Protein AF-A0A846ZN97-F1 (afdb_monomer)

Radius of gyration: 21.35 Å; Cα contacts (8 Å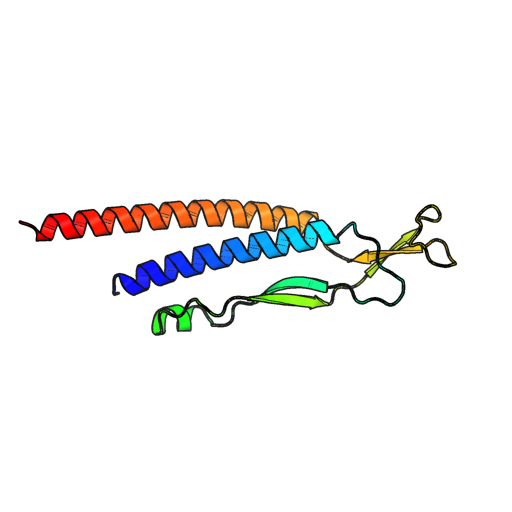, |Δi|>4): 187; chains: 1; bounding box: 50×20×70 Å

Structure (mmCIF, N/CA/C/O backbone):
data_AF-A0A846ZN97-F1
#
_entry.id   AF-A0A846ZN97-F1
#
loop_
_atom_site.group_PDB
_atom_site.id
_atom_site.type_symbol
_atom_site.label_atom_id
_atom_site.label_alt_id
_atom_site.label_comp_id
_atom_site.label_asym_id
_atom_site.label_entity_id
_atom_site.label_seq_id
_atom_site.pdbx_PDB_ins_code
_atom_site.Cartn_x
_atom_site.Cartn_y
_atom_site.Cartn_z
_atom_site.occupancy
_atom_site.B_iso_or_equiv
_atom_site.auth_seq_id
_atom_site.auth_comp_id
_atom_site.auth_asym_id
_atom_site.auth_atom_id
_atom_site.pdbx_PDB_model_num
ATOM 1 N N . MET A 1 1 ? -27.133 5.042 15.939 1.00 57.97 1 MET A N 1
ATOM 2 C CA . MET A 1 1 ? -26.027 4.218 15.402 1.00 57.97 1 MET A CA 1
ATOM 3 C C . MET A 1 1 ? -25.555 3.303 16.519 1.00 57.97 1 MET A C 1
ATOM 5 O O . MET A 1 1 ? -25.394 3.799 17.627 1.00 57.97 1 MET A O 1
ATOM 9 N N . SER A 1 2 ? -25.422 1.997 16.279 1.00 78.12 2 SER A N 1
ATOM 10 C CA . SER A 1 2 ? -24.877 1.056 17.270 1.00 78.12 2 SER A CA 1
ATOM 11 C C . SER A 1 2 ? -23.352 1.201 17.373 1.00 78.12 2 SER A C 1
ATOM 13 O O . SER A 1 2 ? -22.708 1.623 16.411 1.00 78.12 2 SER A O 1
ATOM 15 N N . MET A 1 3 ? -22.761 0.847 18.522 1.00 79.19 3 MET A N 1
ATOM 16 C CA . MET A 1 3 ? -21.297 0.821 18.705 1.00 79.19 3 MET A CA 1
ATOM 17 C C . MET A 1 3 ? -20.596 -0.058 17.656 1.00 79.19 3 MET A C 1
ATOM 19 O O . MET A 1 3 ? -19.523 0.293 17.167 1.00 79.19 3 MET A O 1
ATOM 23 N N . ASP A 1 4 ? -21.240 -1.148 17.234 1.00 81.94 4 ASP A N 1
ATOM 24 C CA . ASP A 1 4 ? -20.727 -2.037 16.187 1.00 81.94 4 ASP A CA 1
ATOM 25 C C . ASP A 1 4 ? -20.537 -1.330 14.842 1.00 81.94 4 ASP A C 1
ATOM 27 O O . ASP A 1 4 ? -19.541 -1.568 14.159 1.00 81.94 4 ASP A O 1
ATOM 31 N N . ALA A 1 5 ? -21.439 -0.411 14.479 1.00 79.81 5 ALA A N 1
ATOM 32 C CA . ALA A 1 5 ? -21.325 0.356 13.241 1.00 79.81 5 ALA A CA 1
ATOM 33 C C . ALA A 1 5 ? -20.117 1.308 13.269 1.00 79.81 5 ALA A C 1
ATOM 35 O O . ALA A 1 5 ? -19.409 1.438 12.271 1.00 79.81 5 ALA A O 1
ATOM 36 N N . LEU A 1 6 ? -19.832 1.934 14.419 1.00 82.94 6 LEU A N 1
ATOM 37 C CA . LEU A 1 6 ? -18.661 2.805 14.578 1.00 82.94 6 LEU A CA 1
ATOM 38 C C . LEU A 1 6 ? -17.357 2.006 14.441 1.00 82.94 6 LEU A C 1
ATOM 40 O O . LEU A 1 6 ? -16.466 2.398 13.686 1.00 82.94 6 LEU A O 1
ATOM 44 N N . TYR A 1 7 ? -17.272 0.841 15.089 1.00 85.88 7 TYR A N 1
ATOM 45 C CA . TYR A 1 7 ? -16.121 -0.050 14.937 1.00 85.88 7 TYR A CA 1
ATOM 46 C C . TYR A 1 7 ? -15.985 -0.616 13.518 1.00 85.88 7 TYR A C 1
ATOM 48 O O . TYR A 1 7 ? -14.860 -0.771 13.035 1.00 85.88 7 TYR A O 1
ATOM 56 N N . ALA A 1 8 ? -17.092 -0.904 12.829 1.00 82.62 8 ALA A N 1
ATOM 57 C CA . ALA A 1 8 ? -17.077 -1.366 11.443 1.00 82.62 8 ALA A CA 1
ATOM 58 C C . ALA A 1 8 ? -16.473 -0.316 10.498 1.00 82.62 8 ALA A C 1
ATOM 60 O O . ALA A 1 8 ? -15.621 -0.656 9.676 1.00 82.62 8 ALA A O 1
ATOM 61 N N . VAL A 1 9 ? -16.828 0.963 10.665 1.00 83.44 9 VAL A N 1
ATOM 62 C CA . VAL A 1 9 ? -16.264 2.070 9.873 1.00 83.44 9 VAL A CA 1
ATOM 63 C C . VAL A 1 9 ? -14.764 2.234 10.127 1.00 83.44 9 VAL A C 1
ATOM 65 O O . VAL A 1 9 ? -13.992 2.331 9.172 1.00 83.44 9 VAL A O 1
ATOM 68 N N . SER A 1 10 ? -14.314 2.199 11.387 1.00 88.69 10 SER A N 1
ATOM 69 C CA . SER A 1 10 ? -12.878 2.274 11.697 1.00 88.69 10 SER A CA 1
ATOM 70 C C . SER A 1 10 ? -12.098 1.099 11.101 1.00 88.69 10 SER A C 1
ATOM 72 O O . SER A 1 10 ? -11.041 1.299 10.504 1.00 88.69 10 SER A O 1
ATOM 74 N N . ARG A 1 11 ? -12.627 -0.128 11.202 1.00 86.69 11 ARG A N 1
ATOM 75 C CA . ARG A 1 11 ? -12.017 -1.326 10.597 1.00 86.69 11 ARG A CA 1
ATOM 76 C C . ARG A 1 11 ? -11.957 -1.228 9.074 1.00 86.69 11 ARG A C 1
ATOM 78 O O . ARG A 1 11 ? -10.939 -1.589 8.488 1.00 86.69 11 A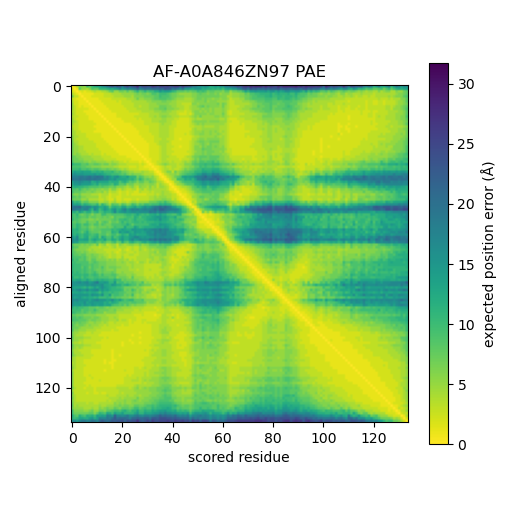RG A O 1
ATOM 85 N N . PHE A 1 12 ? -13.015 -0.723 8.442 1.00 86.81 12 PHE A N 1
ATOM 86 C CA . PHE A 1 12 ? -13.058 -0.482 7.003 1.00 86.81 12 PHE A CA 1
ATOM 87 C C . PHE A 1 12 ? -11.972 0.507 6.566 1.00 86.81 12 PHE A C 1
ATOM 89 O O . PHE A 1 12 ? -11.177 0.182 5.686 1.00 86.81 12 PHE A O 1
ATOM 96 N N . GLY A 1 13 ? -11.876 1.667 7.224 1.00 88.75 13 GLY A N 1
ATOM 97 C CA . GLY A 1 13 ? -10.862 2.679 6.913 1.00 88.75 13 GLY A CA 1
ATOM 98 C C . GLY A 1 13 ? -9.433 2.165 7.106 1.00 88.75 13 GLY A C 1
A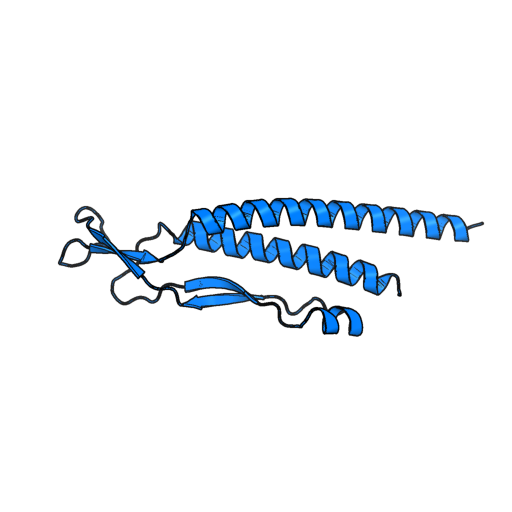TOM 99 O O . GLY A 1 13 ? -8.573 2.380 6.254 1.00 88.75 13 GLY A O 1
ATOM 100 N N . LEU A 1 14 ? -9.173 1.426 8.189 1.00 91.50 14 LEU A N 1
ATOM 101 C CA . LEU A 1 14 ? -7.865 0.809 8.437 1.00 91.50 14 LEU A CA 1
ATOM 102 C C . LEU A 1 14 ? -7.492 -0.213 7.357 1.00 91.50 14 LEU A C 1
ATOM 104 O O . LEU A 1 14 ? -6.371 -0.186 6.847 1.00 91.50 14 LEU A O 1
ATOM 108 N N . ASN A 1 15 ? -8.422 -1.095 6.984 1.00 89.50 15 ASN A N 1
ATOM 109 C CA . ASN A 1 15 ? -8.190 -2.082 5.930 1.00 89.50 15 ASN A CA 1
ATOM 110 C C . ASN A 1 15 ? -7.967 -1.419 4.566 1.00 89.50 15 ASN A C 1
ATOM 112 O O . ASN A 1 15 ? -7.082 -1.853 3.828 1.00 89.50 15 ASN A O 1
ATOM 116 N N . TYR A 1 16 ? -8.710 -0.354 4.258 1.00 90.50 16 TYR A N 1
ATOM 117 C CA . TYR A 1 16 ? -8.562 0.403 3.018 1.00 90.50 16 TYR A CA 1
ATOM 118 C C . TYR A 1 16 ? -7.179 1.0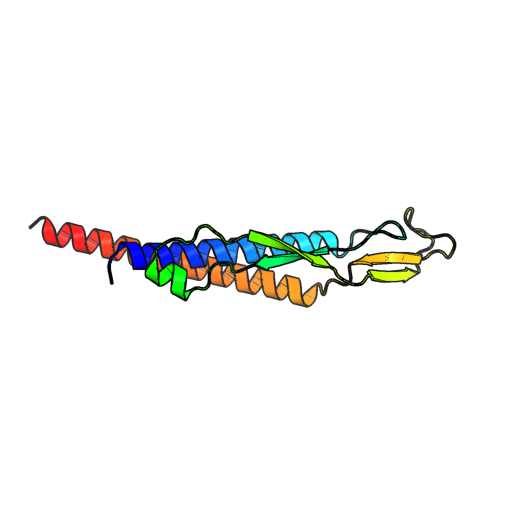17 2.872 1.00 90.50 16 TYR A C 1
ATOM 120 O O . TYR A 1 16 ? -6.489 0.764 1.882 1.00 90.50 16 TYR A O 1
ATOM 128 N N . GLU A 1 17 ? -6.729 1.763 3.879 1.00 93.56 17 GLU A N 1
ATOM 129 C CA . GLU A 1 17 ? -5.423 2.415 3.808 1.00 93.56 17 GLU A CA 1
ATOM 130 C C . GLU A 1 17 ? -4.279 1.394 3.827 1.00 93.56 17 GLU A C 1
ATOM 132 O O . GLU A 1 17 ? -3.295 1.557 3.103 1.00 93.56 17 GLU A O 1
ATOM 137 N N . ARG A 1 18 ? -4.435 0.270 4.543 1.00 93.12 18 ARG A N 1
ATOM 138 C CA . ARG A 1 18 ? -3.479 -0.846 4.486 1.00 93.12 18 ARG A CA 1
ATOM 139 C C . ARG A 1 18 ? -3.363 -1.435 3.077 1.00 93.12 18 ARG A C 1
ATOM 141 O O . ARG A 1 18 ? -2.254 -1.699 2.617 1.00 93.12 18 ARG A O 1
ATOM 148 N N . LEU A 1 19 ? -4.483 -1.641 2.384 1.00 93.06 19 LEU A N 1
ATOM 149 C CA . LEU A 1 19 ? -4.473 -2.164 1.015 1.00 93.06 19 LEU A CA 1
ATOM 150 C C . LEU A 1 19 ? -3.909 -1.147 0.019 1.00 93.06 19 LEU A C 1
ATOM 152 O O . LEU A 1 19 ? -3.178 -1.541 -0.887 1.00 93.06 19 LEU A O 1
ATOM 156 N N . ARG A 1 20 ? -4.155 0.155 0.207 1.00 93.94 20 ARG A N 1
ATOM 157 C CA . ARG A 1 20 ? -3.518 1.206 -0.605 1.00 93.94 20 ARG A CA 1
ATOM 158 C C . ARG A 1 20 ? -2.005 1.217 -0.436 1.00 93.94 20 ARG A C 1
ATOM 160 O O . ARG A 1 20 ? -1.293 1.312 -1.433 1.00 93.94 20 ARG A O 1
ATOM 167 N N . LEU A 1 21 ? -1.515 1.065 0.796 1.00 94.81 21 LEU A N 1
ATOM 168 C CA . LEU A 1 21 ? -0.085 0.926 1.074 1.00 94.81 21 LEU A CA 1
ATOM 169 C C . LEU A 1 21 ? 0.504 -0.295 0.364 1.00 94.81 21 LEU A C 1
ATOM 171 O O . LEU A 1 21 ? 1.524 -0.182 -0.315 1.00 94.81 21 LEU A O 1
ATOM 175 N N . GLN A 1 22 ? -0.155 -1.450 0.469 1.00 94.44 22 GLN A N 1
ATOM 176 C CA . GLN A 1 22 ? 0.286 -2.673 -0.198 1.00 94.44 22 GLN A CA 1
ATOM 177 C C . GLN A 1 22 ? 0.318 -2.518 -1.726 1.00 94.44 22 GLN A C 1
ATOM 179 O O . GLN A 1 22 ? 1.325 -2.858 -2.346 1.00 94.44 22 GLN A O 1
ATOM 184 N N . ALA A 1 23 ? -0.740 -1.963 -2.323 1.00 94.25 2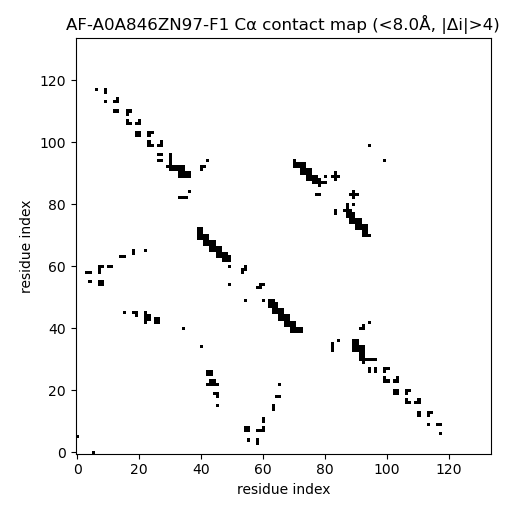3 ALA A N 1
ATOM 185 C CA . ALA A 1 23 ? -0.837 -1.727 -3.761 1.00 94.25 23 ALA A CA 1
ATOM 186 C C . ALA A 1 23 ? 0.273 -0.794 -4.261 1.00 94.25 23 ALA A C 1
ATOM 188 O O . ALA A 1 23 ? 0.989 -1.127 -5.204 1.00 94.25 23 ALA A O 1
ATOM 189 N N . ALA A 1 24 ? 0.466 0.346 -3.593 1.00 95.06 24 ALA A N 1
ATOM 190 C CA . ALA A 1 24 ? 1.490 1.311 -3.971 1.00 95.06 24 ALA A CA 1
ATOM 191 C C . ALA A 1 24 ? 2.905 0.733 -3.819 1.00 95.06 24 ALA A C 1
ATOM 193 O O . ALA A 1 24 ? 3.738 0.922 -4.700 1.00 95.06 24 ALA A O 1
ATOM 194 N N . THR A 1 25 ? 3.160 -0.038 -2.757 1.00 94.94 25 THR A N 1
ATOM 195 C CA . THR A 1 25 ? 4.448 -0.722 -2.551 1.00 94.94 25 THR A CA 1
ATOM 196 C C . THR A 1 25 ? 4.736 -1.719 -3.672 1.00 94.94 25 THR A C 1
ATOM 198 O O . THR A 1 25 ? 5.842 -1.736 -4.205 1.00 94.94 25 THR A O 1
ATOM 201 N N . GLN A 1 26 ? 3.744 -2.526 -4.063 1.00 93.56 26 GLN A N 1
ATOM 202 C CA . GLN A 1 26 ? 3.879 -3.482 -5.166 1.00 93.56 26 GLN A CA 1
ATOM 203 C C . GLN A 1 26 ? 4.130 -2.767 -6.497 1.00 93.56 26 GLN A C 1
ATOM 205 O O . GLN A 1 26 ? 5.028 -3.155 -7.237 1.00 93.56 26 GLN A O 1
ATOM 210 N N . ASN A 1 27 ? 3.415 -1.674 -6.764 1.00 94.00 27 ASN A N 1
ATOM 211 C CA . ASN A 1 27 ? 3.613 -0.876 -7.973 1.00 94.00 27 ASN A CA 1
ATOM 212 C C . ASN A 1 27 ? 5.012 -0.251 -8.038 1.00 94.00 27 ASN A C 1
ATOM 214 O O . ASN A 1 27 ? 5.644 -0.286 -9.088 1.00 94.00 27 ASN A O 1
ATOM 218 N N . ILE A 1 28 ? 5.509 0.289 -6.922 1.00 93.88 28 ILE A N 1
ATOM 219 C CA . ILE A 1 28 ? 6.871 0.838 -6.822 1.00 93.88 28 ILE A CA 1
ATOM 220 C C . ILE A 1 28 ? 7.908 -0.262 -7.032 1.00 93.88 28 ILE A C 1
ATOM 222 O O . ILE A 1 28 ? 8.845 -0.086 -7.797 1.00 93.88 28 ILE A O 1
ATOM 226 N N . ALA A 1 29 ? 7.728 -1.421 -6.397 1.00 91.69 29 ALA A N 1
ATOM 227 C CA . ALA A 1 29 ? 8.646 -2.540 -6.564 1.00 91.69 29 ALA A CA 1
ATOM 228 C C . ALA A 1 29 ? 8.690 -3.044 -8.014 1.00 91.69 29 ALA A C 1
ATOM 230 O O . ALA A 1 29 ? 9.732 -3.504 -8.463 1.00 91.69 29 ALA A O 1
ATOM 231 N N . MET A 1 30 ? 7.576 -2.956 -8.746 1.00 90.31 30 MET A N 1
ATOM 232 C CA . MET A 1 30 ? 7.487 -3.396 -10.138 1.00 90.31 30 MET A CA 1
ATOM 233 C C . MET A 1 30 ? 7.902 -2.328 -11.159 1.00 90.31 30 MET A C 1
ATOM 235 O O . MET A 1 30 ? 8.143 -2.690 -12.308 1.00 90.31 30 MET A O 1
ATOM 239 N N . SER A 1 31 ? 8.006 -1.043 -10.79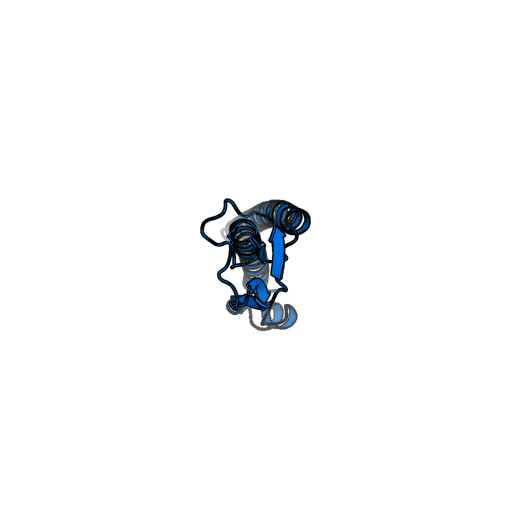2 1.00 89.81 31 SER A N 1
ATOM 240 C CA . SER A 1 31 ? 8.270 0.029 -11.768 1.00 89.81 31 SER A CA 1
ATOM 241 C C . SER A 1 31 ? 9.632 -0.096 -12.449 1.00 89.81 31 SER A C 1
ATOM 243 O O . SER A 1 31 ? 9.746 0.217 -13.631 1.00 89.81 31 SER A O 1
ATOM 245 N N . ASP A 1 32 ? 10.628 -0.607 -11.723 1.00 87.31 32 ASP A N 1
ATOM 246 C CA . ASP A 1 32 ? 12.008 -0.756 -12.201 1.00 87.31 32 ASP A CA 1
ATOM 247 C C . ASP A 1 32 ? 12.373 -2.210 -12.543 1.00 87.31 32 ASP A C 1
ATOM 249 O O . ASP A 1 32 ? 13.539 -2.528 -12.781 1.00 87.31 32 ASP A O 1
ATOM 253 N N . VAL A 1 33 ? 11.391 -3.117 -12.589 1.00 88.25 33 VAL A N 1
ATOM 254 C CA . VAL A 1 33 ? 11.631 -4.518 -12.958 1.00 88.25 33 VAL A CA 1
ATOM 255 C C . VAL A 1 33 ? 11.515 -4.669 -14.477 1.00 88.25 33 VAL A C 1
ATOM 257 O O . VAL A 1 33 ? 10.431 -4.444 -15.027 1.00 88.25 33 VAL A O 1
ATOM 260 N N . PRO A 1 34 ? 12.598 -5.066 -15.171 1.00 86.50 34 PRO A N 1
ATOM 261 C CA . PRO A 1 34 ? 12.544 -5.309 -16.602 1.00 86.50 34 PRO A CA 1
ATOM 262 C C . PRO A 1 34 ? 11.672 -6.533 -16.897 1.00 86.50 34 PRO A C 1
ATOM 264 O O . PRO A 1 34 ? 11.728 -7.554 -16.208 1.00 86.50 34 PRO A O 1
ATOM 267 N N . MET A 1 35 ? 10.852 -6.432 -17.936 1.00 83.69 35 MET A N 1
ATOM 268 C CA . MET A 1 35 ? 9.933 -7.479 -18.364 1.00 83.69 35 MET A CA 1
ATOM 269 C C . MET A 1 35 ? 10.375 -8.091 -19.684 1.00 83.69 35 MET A C 1
ATOM 271 O O . MET A 1 35 ? 10.886 -7.410 -20.574 1.00 83.69 35 MET A O 1
ATOM 275 N N . ARG A 1 36 ? 10.118 -9.396 -19.836 1.00 81.06 36 ARG A N 1
ATOM 276 C CA . ARG A 1 36 ? 10.376 -10.085 -21.103 1.00 81.06 36 ARG A CA 1
ATOM 277 C C . ARG A 1 36 ? 9.478 -9.512 -22.204 1.00 81.06 36 ARG A C 1
ATOM 279 O O . ARG A 1 36 ? 8.286 -9.288 -21.951 1.00 81.06 36 ARG A O 1
ATOM 286 N N . PRO A 1 37 ? 10.004 -9.366 -23.431 1.00 70.19 37 PRO A N 1
ATOM 287 C CA . PRO A 1 37 ? 9.206 -8.982 -24.588 1.00 70.19 37 PRO A CA 1
ATOM 288 C C . PRO A 1 37 ? 7.966 -9.878 -24.733 1.00 70.19 37 PRO A C 1
ATOM 290 O O . PRO A 1 37 ? 8.078 -11.102 -24.710 1.00 70.19 37 PRO A O 1
ATOM 293 N N . GLY A 1 38 ? 6.783 -9.267 -24.855 1.00 72.62 38 GLY A N 1
ATOM 294 C CA . GLY A 1 38 ? 5.505 -9.975 -25.022 1.00 72.62 38 GLY A CA 1
ATOM 295 C C . GLY A 1 38 ? 4.734 -10.292 -23.734 1.00 72.62 38 GLY A C 1
ATOM 296 O O . GLY A 1 38 ? 3.656 -10.871 -23.817 1.00 72.62 38 GLY A O 1
ATOM 297 N N . THR A 1 39 ? 5.238 -9.902 -22.559 1.00 78.56 39 THR A N 1
ATOM 298 C CA . THR A 1 39 ? 4.520 -10.079 -21.281 1.00 78.56 39 THR A CA 1
ATOM 299 C C . THR A 1 39 ? 3.611 -8.879 -21.000 1.00 78.56 39 THR A C 1
ATOM 301 O O . THR A 1 39 ? 4.011 -7.746 -21.257 1.00 78.56 39 THR A O 1
ATOM 304 N N . SER A 1 40 ? 2.408 -9.091 -20.460 1.00 79.75 40 SER A N 1
ATOM 305 C CA . SER A 1 40 ? 1.559 -8.006 -19.950 1.00 79.75 40 SER A CA 1
ATOM 306 C C . SER A 1 40 ? 2.082 -7.490 -18.609 1.00 79.75 40 SER A C 1
ATOM 308 O O . SER A 1 40 ? 2.450 -8.271 -17.731 1.00 79.75 40 SER A O 1
ATOM 310 N N . ALA A 1 41 ? 2.107 -6.168 -18.439 1.00 85.00 41 ALA A N 1
ATOM 311 C CA . ALA A 1 41 ? 2.370 -5.549 -17.148 1.00 85.00 41 ALA A CA 1
ATOM 312 C C . ALA A 1 41 ? 1.055 -5.304 -16.412 1.00 85.00 41 ALA A C 1
ATOM 314 O O . ALA A 1 41 ? 0.063 -4.890 -17.016 1.00 85.00 41 ALA A O 1
ATOM 315 N N . HIS A 1 42 ? 1.080 -5.492 -15.097 1.00 88.81 42 HIS A N 1
ATOM 316 C CA . HIS A 1 42 ? -0.066 -5.224 -14.243 1.00 88.81 42 HIS A CA 1
ATOM 317 C C . HIS A 1 42 ? 0.334 -4.290 -13.104 1.00 88.81 42 HIS A C 1
ATOM 319 O O . HIS A 1 42 ? 1.395 -4.458 -12.503 1.00 88.81 42 HIS A O 1
ATOM 325 N N . ALA A 1 43 ? -0.526 -3.320 -12.807 1.00 89.94 43 ALA A N 1
ATOM 326 C CA . ALA A 1 43 ? -0.449 -2.495 -11.613 1.00 89.94 43 ALA A CA 1
ATOM 327 C C . ALA A 1 43 ? -1.561 -2.891 -10.643 1.00 89.94 43 ALA A C 1
ATOM 329 O O . ALA A 1 43 ? -2.694 -3.168 -11.029 1.00 89.94 43 ALA A O 1
ATOM 330 N N . MET A 1 44 ? -1.234 -2.904 -9.365 1.00 92.00 44 MET A N 1
ATOM 331 C CA . MET A 1 44 ? -2.127 -3.274 -8.285 1.00 92.00 44 MET A CA 1
ATOM 332 C C . MET A 1 44 ? -2.970 -2.070 -7.881 1.00 92.00 44 MET A C 1
ATOM 334 O O . MET A 1 44 ? -2.450 -0.971 -7.667 1.00 92.00 44 MET A O 1
ATOM 338 N N . GLN A 1 45 ? -4.278 -2.277 -7.771 1.00 87.75 45 GLN A N 1
ATOM 339 C CA . GLN A 1 45 ? -5.239 -1.279 -7.315 1.00 87.75 45 GLN A CA 1
ATOM 340 C C . GLN A 1 45 ? -6.189 -1.873 -6.286 1.00 87.75 45 GLN A C 1
ATOM 342 O O . GLN A 1 45 ? -6.465 -3.073 -6.276 1.00 87.75 45 GLN A O 1
ATOM 347 N N . VAL A 1 46 ? -6.687 -1.013 -5.404 1.00 87.50 46 VAL A N 1
ATOM 348 C CA . VAL A 1 46 ? -7.673 -1.404 -4.400 1.00 87.50 46 VAL A CA 1
ATOM 349 C C . VAL A 1 46 ? -9.051 -1.357 -5.037 1.00 87.50 46 VAL A C 1
ATOM 351 O O . VAL A 1 46 ? -9.493 -0.298 -5.478 1.00 87.50 46 VAL A O 1
ATOM 354 N N . ASN A 1 47 ? -9.737 -2.495 -5.064 1.00 83.31 47 ASN A N 1
ATOM 355 C CA . ASN A 1 47 ? -11.128 -2.556 -5.475 1.00 83.31 47 ASN A CA 1
ATOM 356 C C . ASN A 1 47 ? -12.029 -2.443 -4.241 1.00 83.31 47 ASN A C 1
ATOM 358 O O . ASN A 1 47 ? -11.982 -3.282 -3.335 1.00 83.31 47 ASN A O 1
ATOM 362 N N . LEU A 1 48 ? -12.856 -1.400 -4.215 1.00 71.50 48 LEU A N 1
ATOM 363 C CA . LEU A 1 48 ? -13.896 -1.214 -3.211 1.00 71.50 48 LEU A CA 1
ATOM 364 C C . LEU A 1 48 ? -15.166 -1.936 -3.668 1.00 71.50 48 LEU A C 1
ATOM 366 O O . LEU A 1 48 ? -16.086 -1.340 -4.217 1.00 71.50 48 LEU A O 1
ATOM 370 N N . ALA A 1 49 ? -15.206 -3.243 -3.444 1.00 64.62 49 ALA A N 1
ATOM 371 C CA . ALA A 1 49 ? -16.445 -4.006 -3.461 1.00 64.62 49 ALA A CA 1
ATOM 372 C C . ALA A 1 49 ? -16.590 -4.596 -2.054 1.00 64.62 49 ALA A C 1
ATOM 374 O O . ALA A 1 49 ? -15.800 -5.463 -1.712 1.00 64.62 49 ALA A O 1
ATOM 375 N N . PRO A 1 50 ? -17.511 -4.116 -1.205 1.00 63.56 50 PRO A N 1
ATOM 376 C CA . PRO A 1 50 ? -18.759 -3.450 -1.535 1.00 63.56 50 PRO A CA 1
ATOM 377 C C . PRO A 1 50 ? -18.679 -1.921 -1.407 1.00 63.56 50 PRO A C 1
ATOM 379 O O . PRO A 1 50 ? -17.733 -1.371 -0.848 1.00 63.56 50 PRO A O 1
ATOM 382 N N . ASP A 1 51 ? -19.718 -1.259 -1.916 1.00 69.75 51 ASP A N 1
ATOM 383 C CA . ASP A 1 51 ? -19.940 0.175 -1.747 1.00 69.75 51 ASP A CA 1
ATOM 384 C C . ASP A 1 51 ? -20.041 0.537 -0.252 1.00 69.75 51 ASP A C 1
ATOM 386 O O . ASP A 1 51 ? -20.550 -0.253 0.551 1.00 69.75 51 ASP A O 1
ATOM 390 N N . PHE A 1 52 ? -19.561 1.718 0.141 1.00 70.19 52 PHE A N 1
ATOM 391 C CA . PHE A 1 52 ? -19.488 2.123 1.555 1.00 70.19 52 PHE A CA 1
ATOM 392 C C . PHE A 1 52 ? -20.867 2.108 2.234 1.00 70.19 52 PHE A C 1
ATOM 394 O O . PHE A 1 52 ? -20.987 1.733 3.399 1.00 70.19 52 PHE A O 1
ATOM 401 N N . SER A 1 53 ? -21.921 2.424 1.478 1.00 73.56 53 SER A N 1
ATOM 402 C CA . SER A 1 53 ? -23.322 2.322 1.908 1.00 73.56 53 SER A CA 1
ATOM 403 C C . SER A 1 53 ? -23.678 0.928 2.431 1.00 73.56 53 SER A C 1
ATOM 405 O O . SER A 1 53 ? -24.274 0.787 3.494 1.00 73.56 53 SER A O 1
ATOM 407 N N . ARG A 1 54 ? -23.220 -0.126 1.756 1.00 73.19 54 ARG A N 1
ATOM 408 C CA . ARG A 1 54 ? -23.473 -1.506 2.175 1.00 73.19 54 ARG A CA 1
ATOM 409 C C . ARG A 1 54 ? -22.701 -1.876 3.437 1.00 73.19 54 ARG A C 1
ATOM 411 O O . ARG A 1 54 ? -23.204 -2.665 4.233 1.00 73.19 54 ARG A O 1
ATOM 418 N N . VAL A 1 55 ? -21.509 -1.315 3.639 1.00 72.94 55 VAL A N 1
ATOM 419 C CA . VAL A 1 55 ? -20.750 -1.488 4.890 1.00 72.94 55 VAL A CA 1
ATOM 420 C C . VAL A 1 55 ? -21.501 -0.847 6.058 1.00 72.94 55 VAL A C 1
ATOM 422 O O . VAL A 1 55 ? -21.546 -1.435 7.136 1.00 72.94 55 VAL A O 1
ATOM 425 N N . LEU A 1 56 ? -22.145 0.305 5.842 1.00 72.56 56 LEU A N 1
ATOM 426 C CA . LEU A 1 56 ? -22.993 0.947 6.851 1.00 72.56 56 LEU A CA 1
ATOM 427 C C . LEU A 1 56 ? -24.237 0.114 7.187 1.00 72.56 56 LEU A C 1
ATOM 429 O O . LEU A 1 56 ? -24.591 0.010 8.359 1.00 72.56 56 LEU A O 1
ATOM 433 N N . ASP A 1 57 ? -24.864 -0.499 6.182 1.00 76.25 57 ASP A N 1
ATOM 434 C CA . ASP A 1 57 ? -26.102 -1.266 6.365 1.00 76.25 57 ASP A CA 1
ATOM 435 C C . ASP A 1 57 ? -25.870 -2.662 6.960 1.00 76.25 57 ASP A C 1
ATOM 437 O O . ASP A 1 57 ? -26.688 -3.160 7.731 1.00 76.25 57 ASP A O 1
ATOM 441 N N . THR A 1 58 ? -24.768 -3.322 6.589 1.00 71.12 58 THR A N 1
ATOM 442 C CA . THR A 1 58 ? -24.519 -4.737 6.929 1.00 71.12 58 THR A CA 1
ATOM 443 C C . THR A 1 58 ? -23.412 -4.946 7.957 1.00 71.12 58 THR A C 1
ATOM 445 O O . THR A 1 58 ? -23.276 -6.048 8.483 1.00 71.12 58 THR A O 1
ATOM 448 N N . GLY A 1 59 ? -22.587 -3.928 8.226 1.00 66.12 59 GLY A N 1
ATOM 449 C CA . GLY A 1 59 ? -21.365 -4.066 9.024 1.00 66.12 59 GLY A CA 1
ATOM 450 C C . GLY A 1 59 ? -20.274 -4.920 8.358 1.00 66.12 59 GLY A C 1
ATOM 451 O O . GLY A 1 59 ? -19.217 -5.134 8.953 1.00 66.12 59 GLY A O 1
ATOM 452 N N . ASP A 1 60 ? -20.498 -5.407 7.131 1.00 66.94 60 ASP A N 1
ATOM 453 C CA . ASP A 1 60 ? -19.577 -6.283 6.412 1.00 66.94 60 ASP A CA 1
ATOM 454 C C . ASP A 1 60 ? -18.525 -5.472 5.643 1.00 66.94 60 ASP A C 1
ATOM 456 O O . ASP A 1 60 ? -18.714 -5.065 4.496 1.00 66.94 60 ASP A O 1
ATOM 460 N N . ALA A 1 61 ? -17.381 -5.252 6.291 1.00 61.56 61 ALA A N 1
ATOM 461 C CA . ALA A 1 61 ? -16.208 -4.613 5.698 1.00 61.56 61 ALA A CA 1
ATOM 462 C C . ALA A 1 61 ? -15.265 -5.603 4.969 1.00 61.56 61 ALA A C 1
ATOM 464 O O . ALA A 1 61 ? -14.143 -5.230 4.622 1.00 61.56 61 ALA A O 1
ATOM 465 N N . SER A 1 62 ? -15.656 -6.872 4.777 1.00 59.66 62 SER A N 1
ATOM 466 C CA . SER A 1 62 ? -14.714 -7.968 4.479 1.00 59.66 62 SER A CA 1
ATOM 467 C C . SER A 1 62 ? -14.308 -8.142 3.013 1.00 59.66 62 SER A C 1
ATOM 469 O O . SER A 1 62 ? -13.391 -8.911 2.734 1.00 59.66 62 SER A O 1
ATOM 471 N N . ARG A 1 63 ? -14.946 -7.454 2.058 1.00 67.62 63 ARG A N 1
ATOM 472 C CA . ARG A 1 63 ? -14.791 -7.799 0.628 1.00 67.62 63 ARG A CA 1
ATOM 473 C C . ARG A 1 63 ? -13.759 -6.972 -0.149 1.00 67.62 63 ARG A C 1
ATOM 475 O O . ARG A 1 63 ? -13.605 -7.151 -1.357 1.00 67.62 63 ARG A O 1
ATOM 482 N N . MET A 1 64 ? -12.999 -6.121 0.533 1.00 81.31 64 MET A N 1
ATOM 483 C CA . MET A 1 64 ? -11.951 -5.341 -0.115 1.00 81.31 64 MET A CA 1
ATOM 484 C C . MET A 1 64 ? -10.790 -6.228 -0.566 1.00 81.31 64 MET A C 1
ATOM 486 O O . MET A 1 64 ? -10.289 -7.055 0.196 1.00 81.31 64 M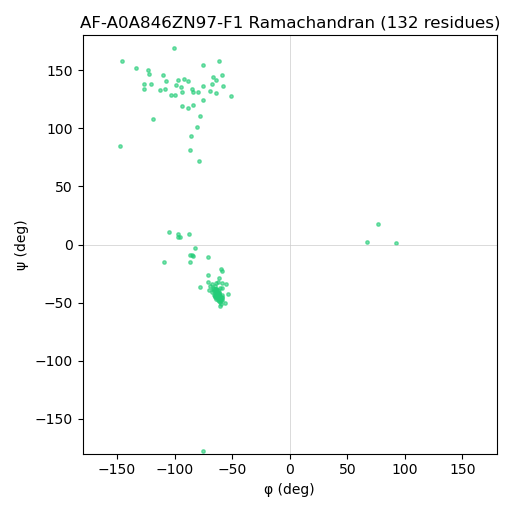ET A O 1
ATOM 490 N N . SER A 1 65 ? -10.347 -6.049 -1.805 1.00 85.12 65 SER A N 1
ATOM 491 C CA . SER A 1 65 ? -9.289 -6.870 -2.392 1.00 85.12 65 SER A CA 1
ATOM 492 C C . SER A 1 65 ? -8.419 -6.064 -3.344 1.00 85.12 65 SER A C 1
ATOM 494 O O . SER A 1 65 ? -8.808 -5.004 -3.842 1.00 85.12 65 SER A O 1
ATOM 496 N N . LEU A 1 66 ? -7.207 -6.568 -3.567 1.00 88.62 66 LEU A N 1
ATOM 497 C CA . LEU A 1 66 ? -6.326 -6.041 -4.595 1.00 88.62 66 LEU A CA 1
ATOM 498 C C . LEU A 1 66 ? -6.664 -6.685 -5.930 1.00 88.62 66 LEU A C 1
ATOM 500 O O . LEU A 1 66 ? -6.784 -7.905 -6.023 1.00 88.62 66 LEU A O 1
ATOM 504 N N . HIS A 1 67 ? -6.763 -5.857 -6.958 1.00 89.38 67 HIS A N 1
ATOM 505 C CA . HIS A 1 67 ? -6.938 -6.295 -8.328 1.00 89.38 67 HIS A CA 1
ATOM 506 C C . HIS A 1 67 ? -5.778 -5.800 -9.182 1.00 89.38 67 HIS A C 1
ATOM 508 O O . HIS A 1 67 ? -5.333 -4.657 -9.061 1.00 89.38 67 HIS A O 1
ATOM 514 N N . ALA A 1 68 ? -5.304 -6.688 -10.048 1.00 89.44 68 ALA A N 1
ATOM 515 C CA . ALA A 1 68 ? -4.359 -6.365 -11.099 1.00 89.44 68 ALA A CA 1
ATOM 516 C C . ALA A 1 68 ? -5.098 -5.627 -12.227 1.00 89.44 68 ALA A C 1
ATOM 518 O O . ALA A 1 68 ? -6.088 -6.132 -12.756 1.00 89.44 68 ALA A O 1
ATOM 519 N N . GLN A 1 69 ? -4.624 -4.435 -12.579 1.00 88.69 69 GLN A N 1
ATOM 520 C CA . GLN A 1 69 ? -5.057 -3.669 -13.742 1.00 88.69 69 GLN A CA 1
ATOM 521 C C . GLN A 1 69 ? -3.952 -3.688 -14.796 1.00 88.69 69 GLN A C 1
ATOM 523 O O . GLN A 1 69 ? -2.791 -3.433 -14.481 1.00 88.69 69 GLN A O 1
ATOM 528 N N . ASP A 1 70 ? -4.322 -3.942 -16.047 1.00 88.75 70 ASP A N 1
ATOM 529 C CA . ASP A 1 70 ? -3.386 -3.907 -17.167 1.00 88.75 70 ASP A CA 1
ATOM 530 C C . ASP A 1 70 ? -2.823 -2.500 -17.369 1.00 88.75 70 ASP A C 1
ATOM 532 O O . ASP A 1 70 ? -3.561 -1.514 -17.453 1.00 88.75 70 ASP A O 1
ATOM 536 N N . VAL A 1 71 ? -1.499 -2.410 -17.474 1.00 88.62 71 VAL A N 1
ATOM 537 C CA . VAL A 1 71 ? -0.795 -1.160 -17.758 1.00 88.62 71 VAL A CA 1
ATOM 538 C C . VAL A 1 71 ? 0.056 -1.296 -19.009 1.00 88.62 71 VAL A C 1
ATOM 540 O O . VAL A 1 71 ? 0.602 -2.354 -19.321 1.00 88.62 71 VAL A O 1
ATOM 543 N N . ALA A 1 72 ? 0.175 -0.192 -19.745 1.00 88.50 72 ALA A N 1
ATOM 544 C CA . ALA A 1 72 ? 1.056 -0.133 -20.901 1.00 88.50 72 ALA A CA 1
ATOM 545 C C . ALA A 1 72 ? 2.519 -0.362 -20.487 1.00 88.50 72 ALA A C 1
ATOM 547 O O . ALA A 1 72 ? 2.910 -0.110 -19.348 1.00 88.50 72 ALA A O 1
ATOM 548 N N . LEU A 1 73 ? 3.346 -0.781 -21.440 1.00 88.00 73 LEU A N 1
ATOM 549 C CA . LEU A 1 73 ? 4.789 -0.897 -21.256 1.00 88.00 73 LEU A CA 1
ATOM 550 C C . LEU A 1 73 ? 5.493 0.352 -21.795 1.00 88.00 73 LEU A C 1
ATOM 552 O O . LEU A 1 73 ? 5.130 0.887 -22.844 1.00 88.00 73 LEU A O 1
ATOM 556 N N . LYS A 1 74 ? 6.534 0.794 -21.097 1.00 88.44 74 LYS A N 1
ATOM 557 C CA . LYS A 1 74 ? 7.514 1.770 -21.569 1.00 88.44 74 LYS A CA 1
ATOM 558 C C . LYS A 1 74 ? 8.753 1.012 -22.037 1.00 88.44 74 LYS A C 1
ATOM 560 O O . LYS A 1 74 ? 9.292 0.208 -21.288 1.00 88.44 74 LYS A O 1
ATOM 565 N N . LYS A 1 75 ? 9.224 1.287 -23.254 1.00 88.88 75 LYS A N 1
ATOM 566 C CA . LYS A 1 75 ? 10.502 0.758 -23.746 1.00 88.88 75 LYS A CA 1
ATOM 567 C C . LYS A 1 75 ? 11.621 1.766 -23.495 1.00 88.88 75 LYS A C 1
ATOM 569 O O . LYS A 1 75 ? 11.435 2.957 -23.740 1.00 88.88 75 LYS A O 1
ATOM 574 N N . VAL A 1 76 ? 12.761 1.292 -23.013 1.00 88.25 76 VAL A N 1
ATOM 575 C CA . VAL A 1 76 ? 13.976 2.080 -22.774 1.00 88.25 76 VAL A CA 1
ATOM 576 C C . VAL A 1 76 ? 15.129 1.389 -23.490 1.00 88.25 76 VAL A C 1
ATOM 578 O O . VAL A 1 76 ? 15.248 0.172 -23.415 1.00 88.25 76 VAL A O 1
ATOM 581 N N . HIS A 1 77 ? 15.947 2.153 -24.209 1.00 89.12 77 HIS A N 1
ATOM 582 C CA . HIS A 1 77 ? 17.125 1.614 -24.881 1.00 89.12 77 HIS A CA 1
ATOM 583 C C . HIS A 1 77 ? 18.247 1.401 -23.856 1.00 89.12 77 HIS A C 1
ATOM 585 O O . HIS A 1 77 ? 18.796 2.372 -23.334 1.00 89.12 77 HIS A O 1
ATOM 591 N N . ASP A 1 78 ? 18.559 0.140 -23.569 1.00 86.56 78 ASP A N 1
ATOM 592 C CA . ASP A 1 78 ? 19.637 -0.288 -22.677 1.00 86.56 78 ASP A CA 1
ATOM 593 C C . ASP A 1 78 ? 20.219 -1.622 -23.186 1.00 86.56 78 ASP A C 1
ATOM 595 O O . ASP A 1 78 ? 19.823 -2.700 -22.737 1.00 86.56 78 ASP A O 1
ATOM 599 N N . PRO A 1 79 ? 21.170 -1.565 -24.135 1.00 83.94 79 PRO A N 1
ATOM 600 C CA . PRO A 1 79 ? 21.756 -2.752 -24.751 1.00 83.94 79 PRO A CA 1
ATOM 601 C C . PRO A 1 79 ? 22.669 -3.544 -23.803 1.00 83.94 79 PRO A C 1
ATOM 603 O O . PRO A 1 79 ? 23.068 -4.657 -24.135 1.00 83.94 79 PRO A O 1
ATOM 606 N N . SER A 1 80 ? 23.018 -2.994 -22.632 1.00 86.38 80 SER A N 1
ATOM 607 C CA . SER A 1 80 ? 23.799 -3.703 -21.609 1.00 86.38 80 SER A CA 1
ATOM 608 C C . SER A 1 80 ? 22.947 -4.578 -20.686 1.00 86.38 80 SER A C 1
ATOM 610 O O . SER A 1 80 ? 23.487 -5.370 -19.911 1.00 86.38 80 SER A O 1
ATOM 612 N N . ASN A 1 81 ? 21.620 -4.468 -20.771 1.00 84.56 81 ASN A N 1
ATOM 613 C CA . ASN A 1 81 ? 20.699 -5.210 -19.926 1.00 84.56 81 ASN A CA 1
ATOM 614 C C . ASN A 1 81 ? 20.518 -6.662 -20.418 1.00 84.56 81 ASN A C 1
ATOM 616 O O . ASN A 1 81 ? 20.185 -6.870 -21.585 1.00 84.56 81 ASN A O 1
ATOM 620 N N . PRO A 1 82 ? 20.618 -7.681 -19.541 1.00 84.69 82 PRO A N 1
ATOM 621 C CA . PRO A 1 82 ? 20.357 -9.077 -19.909 1.00 84.69 82 PRO A CA 1
ATOM 622 C C . PRO A 1 82 ? 18.942 -9.344 -20.442 1.00 84.69 82 PRO A C 1
ATOM 624 O O . PRO A 1 82 ? 18.708 -10.366 -21.083 1.00 84.69 82 PRO A O 1
ATOM 627 N N . MET A 1 83 ? 17.984 -8.462 -20.135 1.00 81.88 83 MET A N 1
ATOM 628 C CA . MET A 1 83 ? 16.592 -8.563 -20.578 1.00 81.88 83 MET A CA 1
ATOM 629 C C . MET A 1 83 ? 16.284 -7.727 -21.830 1.00 81.88 83 MET A C 1
ATOM 631 O O . MET A 1 83 ? 15.111 -7.594 -22.183 1.00 81.88 83 MET A O 1
ATOM 635 N N . ALA A 1 84 ? 17.300 -7.158 -22.484 1.00 84.81 84 ALA A N 1
ATOM 636 C CA . ALA A 1 84 ? 17.127 -6.424 -23.730 1.00 84.81 84 ALA A CA 1
ATOM 637 C C . ALA A 1 84 ? 16.684 -7.347 -24.878 1.00 84.81 84 ALA A C 1
ATOM 639 O O . ALA A 1 84 ? 17.081 -8.513 -24.961 1.00 84.81 84 ALA A O 1
ATOM 640 N N . ASP A 1 85 ? 15.837 -6.825 -25.762 1.00 83.94 85 ASP A N 1
ATOM 641 C CA . ASP A 1 85 ? 15.488 -7.486 -27.016 1.00 83.94 85 ASP A CA 1
ATOM 642 C C . ASP A 1 85 ? 16.618 -7.378 -28.059 1.00 83.94 85 ASP A C 1
ATOM 644 O O . ASP A 1 85 ? 17.699 -6.850 -27.792 1.00 83.94 85 ASP A O 1
ATOM 648 N N . ALA A 1 86 ? 16.379 -7.915 -29.259 1.00 83.56 86 ALA A N 1
ATOM 649 C CA . ALA A 1 86 ? 17.359 -7.916 -30.348 1.00 83.56 86 ALA A CA 1
ATOM 650 C C . ALA A 1 86 ? 17.810 -6.503 -30.773 1.00 83.56 86 ALA A C 1
ATOM 652 O O . ALA A 1 86 ? 18.903 -6.360 -31.317 1.00 83.56 86 ALA A O 1
ATOM 653 N N . ASP A 1 87 ? 16.996 -5.481 -30.492 1.00 83.44 87 ASP A N 1
ATOM 654 C CA . ASP A 1 87 ? 17.270 -4.078 -30.799 1.00 83.44 87 ASP A CA 1
ATOM 655 C C . ASP A 1 87 ? 17.890 -3.329 -29.599 1.00 83.44 87 ASP A C 1
ATOM 657 O O . ASP A 1 87 ? 18.068 -2.112 -29.647 1.00 83.44 87 ASP A O 1
ATOM 661 N N . GLY A 1 88 ? 18.220 -4.029 -28.505 1.00 84.12 88 GLY A N 1
ATOM 662 C CA . GLY A 1 88 ? 18.774 -3.424 -27.291 1.00 84.12 88 GLY A CA 1
ATOM 663 C C . GLY A 1 88 ? 17.731 -2.711 -26.423 1.00 84.12 88 GLY A C 1
ATOM 664 O O . GLY A 1 88 ? 18.089 -1.879 -25.587 1.00 84.12 88 GLY A O 1
ATOM 665 N N . MET A 1 89 ? 16.438 -2.989 -26.614 1.00 87.19 89 MET A N 1
ATOM 666 C CA . MET A 1 89 ? 15.349 -2.336 -25.890 1.00 87.19 89 MET A CA 1
ATOM 667 C C . MET A 1 89 ? 14.858 -3.195 -24.724 1.00 87.19 89 MET A C 1
ATOM 669 O O . MET A 1 89 ? 14.617 -4.393 -24.852 1.00 87.19 89 MET A O 1
ATOM 673 N N . VAL A 1 90 ? 14.625 -2.552 -23.585 1.00 88.81 90 VAL A N 1
ATOM 674 C CA . VAL A 1 90 ? 14.098 -3.164 -22.363 1.00 88.81 90 VAL A CA 1
ATOM 675 C C . VAL A 1 90 ? 12.702 -2.621 -22.089 1.00 88.81 90 VAL A C 1
ATOM 677 O O . VAL A 1 90 ? 12.469 -1.411 -22.152 1.00 88.81 90 VAL A O 1
ATOM 680 N N . ALA A 1 91 ? 11.755 -3.508 -21.792 1.00 90.31 91 ALA A N 1
ATOM 681 C CA . ALA A 1 91 ? 10.390 -3.132 -21.450 1.00 90.31 91 ALA A CA 1
ATOM 682 C C . ALA A 1 91 ? 10.217 -3.014 -19.929 1.00 90.31 91 ALA A C 1
ATOM 684 O O . ALA A 1 91 ? 10.562 -3.930 -19.191 1.00 90.31 91 ALA A O 1
ATOM 685 N N . TYR A 1 92 ? 9.620 -1.914 -19.481 1.00 90.56 92 TYR A N 1
ATOM 686 C CA . TYR A 1 92 ? 9.248 -1.653 -18.092 1.00 90.56 92 TYR A CA 1
ATOM 687 C C . TYR A 1 92 ? 7.748 -1.364 -17.989 1.00 90.56 92 TYR A C 1
ATOM 689 O O . TYR A 1 92 ? 7.172 -0.797 -18.926 1.00 90.56 92 TYR A O 1
ATOM 697 N N . PRO A 1 93 ? 7.089 -1.683 -16.867 1.00 91.00 93 PRO A N 1
ATOM 698 C CA . PRO A 1 93 ? 5.726 -1.231 -16.605 1.00 91.00 93 PRO A CA 1
ATOM 699 C C . PRO A 1 93 ? 5.624 0.294 -16.638 1.00 91.00 93 PRO A C 1
ATOM 701 O O . PRO A 1 93 ? 6.444 1.001 -16.053 1.00 91.00 93 PRO A O 1
ATOM 704 N N . LYS A 1 94 ? 4.584 0.835 -17.277 1.00 90.69 94 LYS A N 1
ATOM 705 C CA . LYS A 1 94 ? 4.289 2.272 -17.234 1.00 90.69 94 LYS A CA 1
ATOM 706 C C . LYS A 1 94 ? 3.595 2.623 -15.917 1.00 90.69 94 LYS A C 1
ATOM 708 O O . LYS A 1 94 ? 2.399 2.904 -15.884 1.00 90.69 94 LYS A O 1
ATOM 713 N N . ILE A 1 95 ? 4.364 2.599 -14.837 1.00 91.75 95 ILE A N 1
ATOM 714 C CA . ILE A 1 95 ? 3.936 3.005 -13.499 1.00 91.75 95 ILE A CA 1
ATOM 715 C C . ILE A 1 95 ? 4.516 4.388 -13.207 1.00 91.75 95 ILE A C 1
ATOM 717 O O . ILE A 1 95 ? 5.712 4.620 -13.370 1.00 91.75 95 ILE A O 1
ATOM 721 N N . ASP A 1 96 ? 3.665 5.319 -12.778 1.00 92.62 96 ASP A N 1
ATOM 722 C CA . ASP A 1 96 ? 4.113 6.633 -12.319 1.00 92.62 96 ASP A CA 1
ATOM 723 C C . ASP A 1 96 ? 4.605 6.539 -10.872 1.00 92.62 96 ASP A C 1
ATOM 725 O O . ASP A 1 96 ? 3.814 6.505 -9.925 1.00 92.62 96 ASP A O 1
ATOM 729 N N . LEU A 1 97 ? 5.926 6.502 -10.710 1.00 92.56 97 LEU A N 1
ATOM 730 C CA . LEU A 1 97 ? 6.571 6.395 -9.408 1.00 92.56 97 LEU A CA 1
ATOM 731 C C . LEU A 1 97 ? 6.203 7.556 -8.472 1.00 92.56 97 LEU A C 1
ATOM 733 O O . LEU A 1 97 ? 5.983 7.337 -7.280 1.00 92.56 97 LEU A O 1
ATOM 737 N N . VAL A 1 98 ? 6.075 8.776 -9.001 1.00 94.56 98 VAL A N 1
ATOM 738 C CA . VAL A 1 98 ? 5.747 9.969 -8.208 1.00 94.56 98 VAL A CA 1
ATOM 739 C C . VAL A 1 98 ? 4.335 9.842 -7.644 1.00 94.56 98 VAL A C 1
ATOM 741 O O . VAL A 1 98 ? 4.112 10.073 -6.452 1.00 94.56 98 VAL A O 1
ATOM 744 N N . ALA A 1 99 ? 3.390 9.390 -8.469 1.00 93.81 99 ALA A N 1
ATOM 745 C CA . ALA A 1 99 ? 2.022 9.138 -8.031 1.00 93.81 99 ALA A CA 1
ATOM 746 C C . ALA A 1 99 ? 1.938 8.012 -6.981 1.00 93.81 99 ALA A C 1
ATOM 748 O O . ALA A 1 99 ? 1.187 8.131 -6.005 1.00 93.81 99 ALA A O 1
ATOM 749 N N . GLN A 1 100 ? 2.719 6.933 -7.130 1.00 94.69 100 GLN A N 1
ATOM 750 C CA . GLN A 1 100 ? 2.727 5.835 -6.153 1.00 94.69 100 GLN A CA 1
ATOM 751 C C . GLN A 1 100 ? 3.371 6.243 -4.823 1.00 94.69 100 GLN A C 1
ATOM 753 O O . GLN A 1 100 ? 2.843 5.902 -3.767 1.00 94.69 100 GLN A O 1
ATOM 758 N N . MET A 1 101 ? 4.449 7.031 -4.839 1.00 95.00 101 MET A N 1
ATOM 759 C CA . MET A 1 101 ? 5.050 7.585 -3.619 1.00 95.00 101 MET A CA 1
ATOM 760 C C . MET A 1 101 ? 4.095 8.548 -2.902 1.00 95.00 101 MET A C 1
ATOM 762 O O . MET A 1 101 ? 3.966 8.497 -1.678 1.00 95.00 101 MET A O 1
ATOM 766 N N . GLY A 1 102 ? 3.362 9.379 -3.650 1.00 96.38 102 GLY A N 1
ATOM 767 C CA . GLY A 1 102 ? 2.296 10.216 -3.090 1.00 96.38 102 GLY A CA 1
ATOM 768 C C . GLY A 1 102 ? 1.162 9.386 -2.478 1.00 96.38 102 GLY A C 1
ATOM 769 O O . GLY A 1 102 ? 0.656 9.701 -1.396 1.00 96.38 102 GLY A O 1
ATOM 770 N N . THR A 1 103 ? 0.797 8.276 -3.123 1.00 94.44 103 THR A N 1
ATOM 771 C CA . THR A 1 103 ? -0.189 7.328 -2.588 1.00 94.44 103 THR A CA 1
ATOM 772 C C . THR A 1 103 ? 0.316 6.659 -1.312 1.00 94.44 103 THR A C 1
ATOM 774 O O . THR A 1 103 ? -0.427 6.630 -0.336 1.00 94.44 103 THR A O 1
ATOM 777 N N . LEU A 1 104 ? 1.575 6.208 -1.263 1.00 95.12 104 LEU A N 1
ATOM 778 C CA . LEU A 1 104 ? 2.192 5.666 -0.049 1.00 95.12 104 LEU A CA 1
ATOM 779 C C . LEU A 1 104 ? 2.143 6.664 1.108 1.00 95.12 104 LEU A C 1
ATOM 781 O O . LEU A 1 104 ? 1.699 6.325 2.203 1.00 95.12 104 LEU A O 1
ATOM 785 N N . LEU A 1 105 ? 2.573 7.904 0.867 1.00 96.31 105 LEU A N 1
ATOM 786 C CA . LEU A 1 105 ? 2.615 8.928 1.905 1.00 96.31 105 LEU A CA 1
ATOM 787 C C . LEU A 1 105 ? 1.211 9.271 2.417 1.00 96.31 105 LEU A C 1
ATOM 789 O O . LEU A 1 105 ? 0.994 9.347 3.628 1.00 96.31 105 LEU A O 1
ATOM 793 N N . SER A 1 106 ? 0.260 9.479 1.503 1.00 96.62 106 SER A N 1
ATOM 794 C CA . SER A 1 106 ? -1.122 9.800 1.873 1.00 96.62 106 SER A CA 1
ATOM 795 C C . SER A 1 106 ? -1.793 8.648 2.620 1.00 96.62 106 SER A C 1
ATOM 797 O O . SER A 1 106 ? -2.407 8.891 3.657 1.00 96.62 106 SER A O 1
ATOM 799 N N . ALA A 1 107 ? -1.615 7.407 2.161 1.00 95.19 107 ALA A N 1
ATOM 800 C CA . ALA A 1 107 ? -2.173 6.226 2.810 1.00 95.19 107 ALA A CA 1
ATOM 801 C C . ALA A 1 107 ? -1.539 5.964 4.184 1.00 95.19 107 ALA A C 1
ATOM 803 O O . ALA A 1 107 ? -2.250 5.632 5.126 1.00 95.19 107 ALA A O 1
ATOM 804 N N . SER A 1 108 ? -0.232 6.196 4.351 1.00 96.38 108 SER A N 1
ATOM 805 C CA . SER A 1 108 ? 0.437 6.081 5.657 1.00 96.38 108 SER A CA 1
ATOM 806 C C . SER A 1 108 ? -0.145 7.068 6.666 1.00 96.38 108 SER A C 1
ATOM 808 O O . SER A 1 108 ? -0.538 6.683 7.765 1.00 96.38 108 SER A O 1
ATOM 810 N N . ARG A 1 109 ? -0.275 8.343 6.276 1.00 96.75 109 ARG A N 1
ATOM 811 C CA . ARG A 1 109 ? -0.857 9.380 7.142 1.00 96.75 109 ARG A CA 1
ATOM 812 C C . ARG A 1 109 ? -2.325 9.106 7.465 1.00 96.75 109 ARG A C 1
ATOM 814 O O . ARG A 1 109 ? -2.749 9.328 8.597 1.00 96.75 109 ARG A O 1
ATOM 821 N N . ALA A 1 110 ? -3.095 8.620 6.493 1.00 95.31 110 ALA A N 1
ATOM 822 C CA . ALA A 1 110 ? -4.490 8.246 6.696 1.00 95.31 110 ALA A CA 1
ATOM 823 C C . ALA A 1 110 ? -4.626 7.026 7.623 1.00 95.31 110 ALA A C 1
ATOM 825 O O . ALA A 1 110 ? -5.465 7.032 8.521 1.00 95.31 110 ALA A O 1
ATOM 826 N N . TYR A 1 111 ? -3.762 6.018 7.478 1.00 94.56 111 TYR A N 1
ATOM 827 C CA . TYR A 1 111 ? -3.710 4.866 8.377 1.00 94.56 111 TYR A CA 1
ATOM 828 C C . TYR A 1 111 ? -3.397 5.295 9.817 1.00 94.56 111 TYR A C 1
ATOM 830 O O . TYR A 1 111 ? -4.114 4.915 10.740 1.00 94.56 111 TYR A O 1
ATOM 838 N N . GLU A 1 112 ? -2.394 6.153 10.017 1.00 95.69 112 GLU A N 1
ATOM 839 C CA . GLU A 1 112 ? -2.077 6.721 11.334 1.00 95.69 112 GLU A CA 1
ATOM 840 C C . GLU A 1 112 ? -3.259 7.491 11.940 1.00 95.69 112 GLU A C 1
ATOM 842 O O . GLU A 1 112 ? -3.564 7.331 13.124 1.00 95.69 112 GLU A O 1
ATOM 847 N N . ALA A 1 113 ? -3.948 8.311 11.141 1.00 95.44 113 ALA A N 1
ATOM 848 C CA . ALA A 1 113 ? -5.133 9.039 11.586 1.00 95.44 113 ALA A CA 1
ATOM 849 C C . ALA A 1 113 ? -6.275 8.088 11.984 1.00 95.44 113 ALA A C 1
ATOM 851 O O . ALA A 1 113 ? -6.893 8.279 13.033 1.00 95.44 113 ALA A O 1
ATOM 852 N N . ASN A 1 114 ? -6.507 7.028 11.204 1.00 93.56 114 ASN A N 1
ATOM 853 C CA . ASN A 1 114 ? -7.521 6.012 11.487 1.00 93.56 114 ASN A CA 1
ATOM 854 C C . ASN A 1 114 ? -7.212 5.234 12.774 1.00 93.56 114 ASN A C 1
ATOM 856 O O . ASN A 1 114 ? -8.125 4.968 13.555 1.00 93.56 114 ASN A O 1
ATOM 860 N N . VAL A 1 115 ? -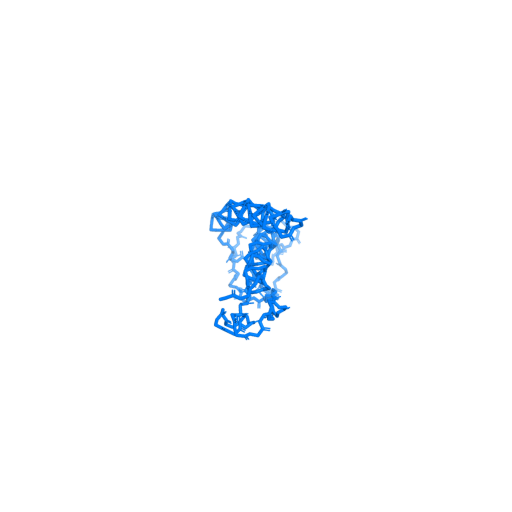5.939 4.919 13.040 1.00 95.12 115 VAL A N 1
ATOM 861 C CA . VAL A 1 115 ? -5.518 4.287 14.303 1.00 95.12 115 VAL A CA 1
ATOM 862 C C . VAL A 1 115 ? -5.800 5.210 15.490 1.00 95.12 115 VAL A C 1
ATOM 864 O O . VAL A 1 115 ? -6.344 4.764 16.498 1.00 95.12 115 VAL A O 1
ATOM 867 N N . ARG A 1 116 ? -5.496 6.510 15.375 1.00 95.31 116 ARG A N 1
ATOM 868 C CA . ARG A 1 116 ? -5.804 7.482 16.439 1.00 95.31 116 ARG A CA 1
ATOM 869 C C . ARG A 1 116 ? -7.305 7.585 16.693 1.00 95.31 116 ARG A C 1
ATOM 871 O O . ARG A 1 116 ? -7.720 7.550 17.845 1.00 95.31 116 ARG A O 1
ATOM 878 N N . ALA A 1 117 ? -8.112 7.669 15.636 1.00 91.94 117 ALA A N 1
ATOM 879 C CA . ALA A 1 117 ? -9.567 7.710 15.755 1.00 91.94 117 ALA A CA 1
ATOM 880 C C . ALA A 1 117 ? -10.128 6.440 16.418 1.00 91.94 117 ALA A C 1
ATOM 882 O O . ALA A 1 117 ? -11.000 6.533 17.279 1.00 91.94 117 ALA A O 1
ATOM 883 N N . PHE A 1 118 ? -9.598 5.265 16.064 1.00 92.38 118 PHE A N 1
ATOM 884 C CA . PHE A 1 118 ? -9.976 3.996 16.685 1.00 92.38 118 PHE A CA 1
ATOM 885 C C . PHE A 1 118 ? -9.663 3.967 18.186 1.00 92.38 118 PHE A C 1
ATOM 887 O O . PHE A 1 118 ? -10.509 3.544 18.970 1.00 92.38 118 PHE A O 1
ATOM 894 N N . ASN A 1 119 ? -8.485 4.446 18.592 1.00 94.31 119 ASN A N 1
ATOM 895 C CA . ASN A 1 119 ? -8.109 4.503 20.006 1.00 94.31 119 ASN A CA 1
ATOM 896 C C . ASN A 1 119 ? -9.021 5.451 20.794 1.00 94.31 119 ASN A C 1
ATOM 898 O O . ASN A 1 119 ? -9.526 5.071 21.842 1.00 94.31 119 ASN A O 1
ATOM 902 N N . VAL A 1 120 ? -9.318 6.637 20.248 1.00 94.00 120 VAL A N 1
ATOM 903 C CA . VAL A 1 120 ? -10.264 7.576 20.876 1.00 94.00 120 VAL A CA 1
ATOM 904 C C . VAL A 1 120 ? -11.641 6.935 21.044 1.00 94.00 120 VAL A C 1
ATOM 906 O O . VAL A 1 120 ? -12.229 7.020 22.119 1.00 94.00 120 VAL A O 1
ATOM 909 N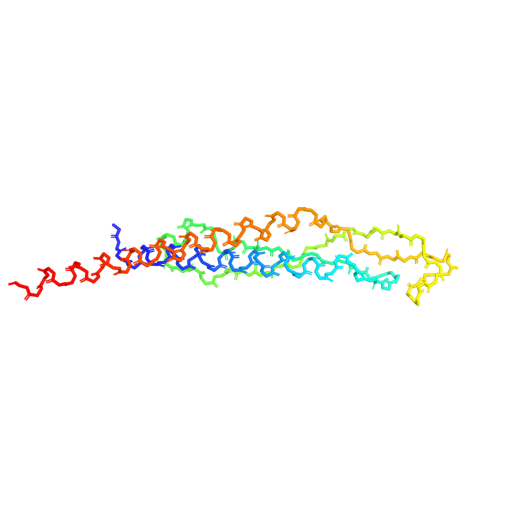 N . LEU A 1 121 ? -12.145 6.255 20.009 1.00 91.44 121 LEU A N 1
ATOM 910 C CA . LEU A 1 121 ? -13.409 5.525 20.099 1.00 91.44 121 LEU A CA 1
ATOM 911 C C . LEU A 1 121 ? -13.352 4.455 21.197 1.00 91.44 121 LEU A C 1
ATOM 913 O O . LEU A 1 121 ? -14.274 4.358 21.995 1.00 91.44 121 LEU A O 1
ATOM 917 N N . HIS A 1 122 ? -12.273 3.674 21.258 1.00 92.06 122 HIS A N 1
ATOM 918 C CA . HIS A 1 122 ? -12.078 2.646 22.277 1.00 92.06 122 HIS A CA 1
ATOM 919 C C . HIS A 1 122 ? -12.106 3.210 23.704 1.00 92.06 122 HIS A C 1
ATOM 921 O O . HIS A 1 122 ? -12.849 2.698 24.544 1.00 92.06 122 HIS A O 1
ATOM 927 N N . ASP A 1 123 ? -11.382 4.298 23.954 1.00 93.94 123 ASP A N 1
ATOM 928 C CA . ASP A 1 123 ? -11.323 4.952 25.264 1.00 93.94 123 ASP A CA 1
ATOM 929 C C . ASP A 1 123 ? -12.692 5.510 25.689 1.00 93.94 123 ASP A C 1
ATOM 931 O O . ASP A 1 123 ? -13.098 5.392 26.851 1.00 93.94 123 ASP A O 1
ATOM 935 N N . MET A 1 124 ? -13.449 6.073 24.740 1.00 91.69 124 MET A N 1
ATOM 936 C CA . MET A 1 124 ? -14.821 6.532 24.978 1.00 91.69 124 MET A CA 1
ATOM 937 C C . MET A 1 124 ? -15.747 5.373 25.361 1.00 91.69 124 MET A C 1
ATOM 939 O O . MET A 1 124 ? -16.540 5.512 26.293 1.00 91.69 124 MET A O 1
ATOM 943 N N . THR A 1 125 ? -15.631 4.222 24.692 1.00 90.69 125 THR A N 1
ATOM 944 C CA . THR A 1 125 ? -16.436 3.028 24.993 1.00 90.69 125 THR A CA 1
ATOM 945 C C . THR A 1 125 ? -16.149 2.492 26.396 1.00 90.69 125 THR A C 1
ATOM 947 O O . THR A 1 125 ? -17.084 2.173 27.128 1.00 90.69 125 THR A O 1
ATOM 950 N N . LEU A 1 126 ? -14.876 2.437 26.804 1.00 92.38 126 LEU A N 1
ATOM 951 C CA . LEU A 1 126 ? -14.487 2.021 28.157 1.00 92.38 126 LEU A CA 1
ATOM 952 C C . LEU A 1 126 ? -15.016 2.983 29.222 1.00 92.38 126 LEU A C 1
ATOM 954 O O . LEU A 1 126 ? -15.561 2.558 30.238 1.00 92.38 126 LEU A O 1
ATOM 958 N N . THR A 1 127 ? -14.904 4.287 28.967 1.00 92.38 127 THR A N 1
ATOM 959 C CA . THR A 1 127 ? -15.428 5.314 29.874 1.00 92.38 127 THR A CA 1
ATOM 960 C C . THR A 1 127 ? -16.943 5.182 30.033 1.00 92.38 127 THR A C 1
ATOM 962 O O . THR A 1 127 ? -17.448 5.267 31.149 1.00 92.38 127 THR A O 1
ATOM 965 N N . ALA A 1 128 ? -17.671 4.914 28.945 1.00 89.25 128 ALA A N 1
ATOM 966 C CA . ALA A 1 128 ? -19.112 4.679 28.984 1.00 89.25 128 ALA A CA 1
ATOM 967 C C . ALA A 1 128 ? -19.492 3.419 29.782 1.00 89.25 128 ALA A C 1
ATOM 969 O O . ALA A 1 128 ? -20.477 3.453 30.516 1.00 89.25 128 ALA A O 1
ATOM 970 N N . LEU A 1 129 ? -18.707 2.338 29.688 1.00 89.56 129 LEU A N 1
ATOM 971 C CA . LEU A 1 129 ? -18.907 1.133 30.503 1.00 89.56 129 LEU A CA 1
ATOM 972 C C . LEU A 1 129 ? -18.750 1.433 32.001 1.00 89.56 129 LEU A C 1
ATOM 974 O O . LEU A 1 129 ? -19.627 1.091 32.788 1.00 89.56 129 LEU A O 1
ATOM 978 N N . ASN A 1 130 ? -17.684 2.147 32.377 1.00 90.38 130 ASN A N 1
ATOM 979 C CA . ASN A 1 130 ? -17.411 2.524 33.769 1.00 90.38 130 ASN A CA 1
ATOM 980 C C . ASN A 1 130 ? -18.510 3.414 34.378 1.00 90.38 130 ASN A C 1
ATOM 982 O O . ASN A 1 130 ? -18.717 3.403 35.590 1.00 90.38 130 ASN A O 1
ATOM 986 N N . LEU A 1 131 ? -19.213 4.205 33.559 1.00 87.81 131 LEU A N 1
ATOM 987 C CA . LEU A 1 131 ? -20.349 5.012 34.015 1.00 87.81 131 LEU A CA 1
ATOM 988 C C . LEU A 1 131 ? -21.580 4.161 34.364 1.00 87.81 131 LEU A C 1
ATOM 990 O O . LEU A 1 131 ? -22.380 4.599 35.182 1.00 87.81 131 LEU A O 1
ATOM 994 N N . GLY A 1 132 ? -21.735 2.977 33.762 1.00 81.88 132 GLY A N 1
ATOM 995 C CA . GLY A 1 132 ? -22.842 2.053 34.032 1.00 81.88 132 GLY A CA 1
ATOM 996 C C . GLY A 1 132 ? -22.606 1.089 35.200 1.00 81.88 132 GLY A C 1
ATOM 997 O O . GLY A 1 132 ? -23.537 0.398 35.600 1.00 81.88 132 GLY A O 1
ATOM 998 N N . GLU A 1 133 ? -21.386 1.025 35.745 1.00 73.81 133 GLU A N 1
ATOM 999 C CA . GLU A 1 133 ? -21.046 0.204 36.921 1.00 73.81 133 GLU A CA 1
ATOM 1000 C C . GLU A 1 133 ? -21.406 0.863 38.270 1.00 73.81 133 GLU A C 1
ATOM 1002 O O . GLU A 1 133 ? -21.212 0.254 39.324 1.00 73.81 133 GLU A O 1
ATOM 1007 N N . ARG A 1 134 ? -21.921 2.098 38.258 1.00 50.62 134 ARG A N 1
ATOM 1008 C CA . ARG A 1 134 ? -22.414 2.815 39.445 1.00 50.62 134 ARG A CA 1
ATOM 1009 C C . ARG A 1 134 ? -23.932 2.871 39.478 1.00 50.62 134 ARG A C 1
ATOM 1011 O O . ARG A 1 134 ? -24.466 2.786 40.606 1.00 50.62 134 ARG A O 1
#

Mean predicted aligned error: 6.88 Å

Organism: NCBI:txid1665687

Sequence (134 aa):
MSMDALYAVSRFGLNYERLRLQAATQNIAMSDVPMRPGTSAHAMQVNLAPDFSRVLDTGDASRMSLHAQDVALKKVHDPSNPMADADGMVAYPKIDLVAQMGTLLSASRAYEANVRAFNVLHDMTLTALNLGER

pLDDT: mean 86.14, std 9.29, range [50.62, 96.75]

Nearest PDB structures (foldseek):
  7cg0-assembly1_p  TM=7.506E-01  e=8.745E-08  Salmonella enterica subsp. enterica serovar Typhimurium str. LT2
  7cg0-assembly1_i  TM=7.606E-01  e=1.581E-07  Salmonella enterica subsp. enterica serovar Typhimurium str. LT2
  7cg0-assembly1_h  TM=7.098E-01  e=1.184E-06  Salmonella enterica subsp. enterica serovar Typhimurium str. LT2
  7bin-assembly1_W  TM=7.058E-01  e=1.414E-06  Salmonella enterica subsp. enterica serovar Typhi
  8woe-assembly1_BF  TM=6.539E-01  e=4.077E-07  Salmonella enterica subsp. enterica serovar Typhimurium str. LT2

Foldseek 3Di:
DDLLLVVLVLVLLLVVLVQLLVQLVVLLVQQPDWDAPPDWDWGKDKDDPPDVVVCNVPVDSDPIDIDTDTFDWDKDQALPDPRADPRNITIGGPRDNVVSVVSNVVSVVSNVVSVVVVVVSVVVVVVVVVVVVD

Secondary structure (DSSP, 8-state):
--HHHHHHHHHHHHHHHHHHHHHHHHHHHHHT--B-TTPPEEEEEEE--S-HHHHHHH---TT-EEEEEEEPEEEEE-TTSTT--TTSEEEEE---HHHHHHHHHHHHHHHHHHHHHHHHHHHHHHHHHHHHT-

Solvent-accessible surface area (backbone atoms only — not comparable to full-atom values): 7365 Å² total; per-residue (Å²): 134,58,72,65,50,57,53,31,52,44,52,36,51,39,53,50,24,52,44,41,33,52,23,26,50,52,36,54,66,42,35,82,42,78,39,59,90,92,63,88,35,67,39,50,38,71,43,76,44,67,54,70,70,53,30,69,76,67,50,59,58,79,58,61,43,81,42,77,40,84,38,60,71,41,75,44,85,38,69,86,46,94,62,30,48,99,86,20,38,28,34,23,38,61,55,62,59,69,60,29,52,51,44,34,53,51,22,51,56,49,31,55,50,41,52,52,53,44,50,53,52,50,54,51,52,52,53,55,52,61,65,71,77,114

InterPro domains:
  IPR010930 Flagellar basal-body/hook protein, C-terminal domain [PF06429] (87-131)